Protein AF-0000000076566611 (afdb_homodimer)

Organism: Mesocestoides corti (NCBI:txid53468)

Radius of gyration: 28.56 Å; Cα contacts (8 Å, |Δi|>4): 53; chains: 2; bounding box: 16×92×52 Å

Foldseek 3Di:
DVVVVVVVVVVVVVVVVVVVVVVVVVVVVVVVVVVVVVVVVVVVVVVVVVVVVVVVVVVVVVVVD/DVVVVVVVVVVVVVVVVVVVVVVVVVVVVVVVVVVVVVVVVVVVVVVVVVVVVVVVVVVVVVVVD

Solvent-accessible surface area (backbone atoms only — not comparable to full-atom values): 6976 Å² total; per-residue (Å²): 122,72,66,62,59,50,51,54,50,44,52,51,50,50,51,53,33,55,51,41,52,51,51,35,52,54,42,52,52,48,45,53,52,52,52,53,51,48,51,54,51,50,55,49,49,52,55,50,50,53,52,41,51,54,48,52,52,52,51,53,52,58,69,74,98,122,72,66,61,59,51,51,54,51,45,53,52,50,50,51,53,33,54,52,40,54,52,53,35,52,53,42,52,52,48,45,52,53,53,50,53,51,48,51,54,50,51,55,50,50,53,54,50,49,52,51,42,50,52,50,52,51,52,51,52,52,57,69,74,98

pLDDT: mean 93.48, std 10.0, range [54.12, 98.94]

Secondary structure (DSSP, 8-state):
-HHHHHHHHHHHHHHHHHHHHHHHHHHHHHHHHHHHHHHHHHHHHHHHHHHHHHHHHHHHHHHH-/-HHHHHHHHHHHHHHHHHHHHHHHHHHHHHHHHHHHHHHHHHHHHHHHHHHHHHHHHHHHHHHH-

Sequence (130 aa):
MGNSTFVFAEQDLRRAYDKKIQECFALEETVDILNAKLRRMRHLLQLKDMRINELQSKLEHISSAMGNSTFVFAEQDLRRAYDKKIQECFALEETVDILNAKLRRMRHLLQLKDMRINELQSKLEHISSA

Structure (mmCIF, N/CA/C/O backbone):
data_AF-0000000076566611-model_v1
#
loop_
_entity.id
_entity.type
_entity.pdbx_description
1 polymer 'DUF465 domain-containing protein'
#
loop_
_atom_site.group_PDB
_atom_site.id
_atom_site.type_symbol
_atom_site.label_atom_id
_atom_site.label_alt_id
_atom_site.label_comp_id
_atom_site.label_asym_id
_atom_site.label_entity_id
_atom_site.label_seq_id
_atom_site.pdbx_PDB_ins_code
_atom_site.Cartn_x
_atom_site.Cartn_y
_atom_site.Cartn_z
_atom_site.occupancy
_atom_site.B_iso_or_equiv
_atom_site.auth_seq_id
_atom_site.auth_comp_id
_atom_site.auth_asym_id
_atom_site.auth_atom_id
_atom_site.pdbx_PDB_model_num
ATOM 1 N N . MET A 1 1 ? -3.732 -50.625 -17.312 1 54.25 1 MET A N 1
ATOM 2 C CA . MET A 1 1 ? -4.031 -49.875 -16.094 1 54.25 1 MET A CA 1
ATOM 3 C C . MET A 1 1 ? -3.092 -48.688 -15.945 1 54.25 1 MET A C 1
ATOM 5 O O . MET A 1 1 ? -3.266 -47.875 -15.047 1 54.25 1 MET A O 1
ATOM 9 N N . GLY A 1 2 ? -2.066 -48.625 -16.719 1 61.66 2 GLY A N 1
ATOM 10 C CA . GLY A 1 2 ? -0.938 -47.719 -16.594 1 61.66 2 GLY A CA 1
ATOM 11 C C . GLY A 1 2 ? -1.24 -46.312 -17.078 1 61.66 2 GLY A C 1
ATOM 12 O O . GLY A 1 2 ? -0.849 -45.344 -16.438 1 61.66 2 GLY A O 1
ATOM 13 N N . ASN A 1 3 ? -2.17 -46.344 -18.078 1 66.44 3 ASN A N 1
ATOM 14 C CA . ASN A 1 3 ? -2.389 -45.062 -18.719 1 66.44 3 ASN A CA 1
ATOM 15 C C . ASN A 1 3 ? -3.406 -44.219 -17.953 1 66.44 3 ASN A C 1
ATOM 17 O O . ASN A 1 3 ? -3.322 -42.969 -17.938 1 66.44 3 ASN A O 1
ATOM 21 N N . SER A 1 4 ? -4.273 -44.938 -17.266 1 72.88 4 SER A N 1
ATOM 22 C CA . SER A 1 4 ? -5.383 -44.281 -16.609 1 72.88 4 SER A CA 1
ATOM 23 C C 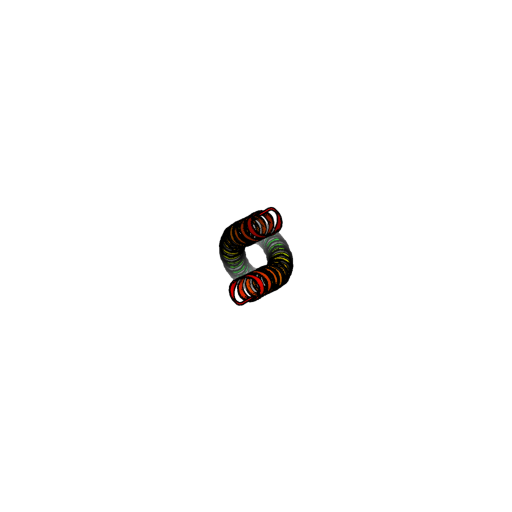. SER A 1 4 ? -4.898 -43.469 -15.406 1 72.88 4 SER A C 1
ATOM 25 O O . SER A 1 4 ? -5.328 -42.344 -15.195 1 72.88 4 SER A O 1
ATOM 27 N N . THR A 1 5 ? -3.939 -43.906 -14.672 1 74 5 THR A N 1
ATOM 28 C CA . THR A 1 5 ? -3.443 -43.25 -13.469 1 74 5 THR A CA 1
ATOM 29 C C . THR A 1 5 ? -2.672 -42 -13.828 1 74 5 THR A C 1
ATOM 31 O O . THR A 1 5 ? -2.729 -41 -13.102 1 74 5 THR A O 1
ATOM 34 N N . PHE A 1 6 ? -2.123 -42 -15 1 73.94 6 PHE A N 1
ATOM 35 C CA . PHE A 1 6 ? -1.297 -40.906 -15.453 1 73.94 6 PHE A CA 1
ATOM 36 C C . PHE A 1 6 ? -2.164 -39.719 -15.883 1 73.94 6 PHE A C 1
ATOM 38 O O . PHE A 1 6 ? -1.854 -38.562 -15.562 1 73.94 6 PHE A O 1
ATOM 45 N N . VAL A 1 7 ? -3.309 -40.094 -16.391 1 76.44 7 VAL A N 1
ATOM 46 C CA . VAL A 1 7 ? -4.188 -39.062 -16.906 1 76.44 7 VAL A CA 1
ATOM 47 C C . VAL A 1 7 ? -4.82 -38.281 -15.75 1 76.44 7 VAL A C 1
ATOM 49 O O . VAL A 1 7 ? -4.938 -37.062 -15.797 1 76.44 7 VAL A O 1
ATOM 52 N N . PHE A 1 8 ? -5.133 -39.062 -14.633 1 80.75 8 PHE A N 1
ATOM 53 C CA . PHE A 1 8 ? -5.75 -38.438 -13.469 1 80.75 8 PHE A CA 1
ATOM 54 C C . PHE A 1 8 ? -4.766 -37.5 -12.773 1 80.75 8 PHE A C 1
ATOM 56 O O . PHE A 1 8 ? -5.129 -36.375 -12.383 1 80.75 8 PHE A O 1
ATOM 63 N N . ALA A 1 9 ? -3.512 -38.031 -12.875 1 84.12 9 ALA A N 1
ATOM 64 C CA . ALA A 1 9 ? -2.473 -37.25 -12.211 1 84.12 9 ALA A CA 1
ATOM 65 C C . ALA A 1 9 ? -2.217 -35.938 -12.961 1 84.12 9 ALA A C 1
ATOM 67 O O . ALA A 1 9 ? -2.041 -34.875 -12.336 1 84.12 9 ALA A O 1
ATOM 68 N N . GLU A 1 10 ? -2.254 -35.938 -14.219 1 86.25 10 GLU A N 1
ATOM 69 C CA . GLU A 1 10 ? -2.051 -34.75 -15.047 1 86.25 10 GLU A CA 1
ATOM 70 C C . GLU A 1 10 ? -3.211 -33.781 -14.891 1 86.25 10 GLU A C 1
ATOM 72 O O . GLU A 1 10 ? -2.998 -32.562 -14.828 1 86.25 10 GLU A O 1
ATOM 77 N N . GLN A 1 11 ? -4.426 -34.375 -14.891 1 89 11 GLN A N 1
ATOM 78 C CA . GLN A 1 11 ? -5.609 -33.531 -14.727 1 89 11 GLN A CA 1
ATOM 79 C C . GLN A 1 11 ? -5.594 -32.812 -13.383 1 89 11 GLN A C 1
ATOM 81 O O . GLN A 1 11 ? -5.957 -31.625 -13.305 1 89 11 GLN A O 1
ATOM 86 N N . ASP A 1 12 ? -5.164 -33.531 -12.328 1 92.25 12 ASP A N 1
ATOM 87 C CA . ASP A 1 12 ? -5.062 -32.906 -11 1 92.25 12 ASP A CA 1
ATOM 88 C C . ASP A 1 12 ? -4.023 -31.797 -10.992 1 92.25 12 ASP A C 1
ATOM 90 O O . ASP A 1 12 ? -4.254 -30.734 -10.398 1 92.25 12 ASP A O 1
ATO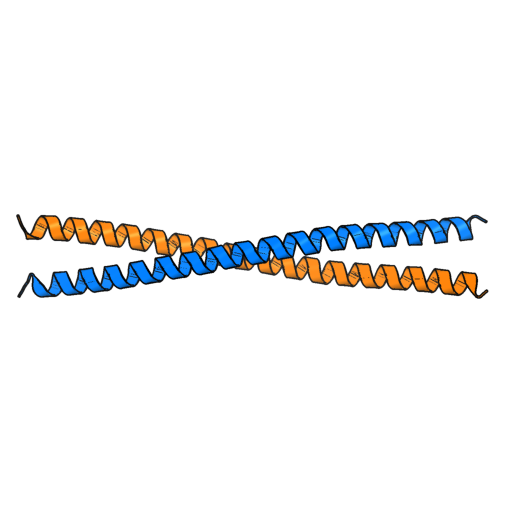M 94 N N . LEU A 1 13 ? -2.988 -32.062 -11.602 1 93.5 13 LEU A N 1
ATOM 95 C CA . LEU A 1 13 ? -1.923 -31.062 -11.688 1 93.5 13 LEU A CA 1
ATOM 96 C C . LEU A 1 13 ? -2.385 -29.844 -12.469 1 93.5 13 LEU A C 1
ATOM 98 O O . LEU A 1 13 ? -2.049 -28.719 -12.109 1 93.5 13 LEU A O 1
ATOM 102 N N . ARG A 1 14 ? -3.086 -30.109 -13.555 1 94.81 14 ARG A N 1
ATOM 103 C CA . ARG A 1 14 ? -3.631 -29 -14.344 1 94.81 14 ARG A CA 1
ATOM 104 C C . ARG A 1 14 ? -4.59 -28.156 -13.516 1 94.81 14 ARG A C 1
ATOM 106 O O . ARG A 1 14 ? -4.543 -26.922 -13.57 1 94.81 14 ARG A O 1
ATOM 113 N N . ARG A 1 15 ? -5.391 -28.797 -12.734 1 96.62 15 ARG A N 1
ATOM 114 C CA . ARG A 1 15 ? -6.316 -28.078 -11.859 1 96.62 15 ARG A CA 1
ATOM 115 C C . ARG A 1 15 ? -5.566 -27.25 -10.82 1 96.62 1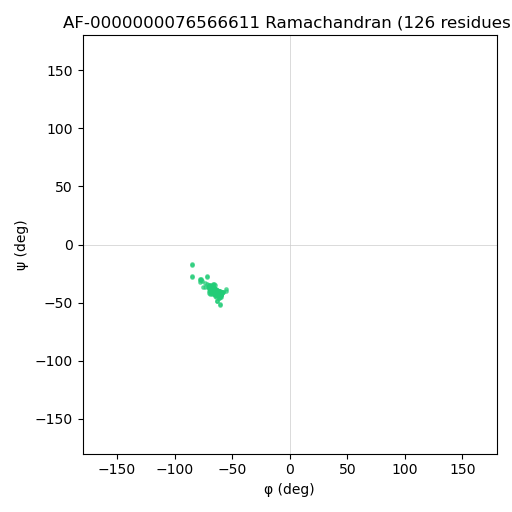5 ARG A C 1
ATOM 117 O O . ARG A 1 15 ? -5.934 -26.109 -10.547 1 96.62 15 ARG A O 1
ATOM 124 N N . ALA A 1 16 ? -4.602 -27.797 -10.273 1 96.31 16 ALA A N 1
ATOM 125 C CA . ALA A 1 16 ? -3.779 -27.094 -9.289 1 96.31 16 ALA A CA 1
ATOM 126 C C . ALA A 1 16 ? -3.107 -25.875 -9.906 1 96.31 16 ALA A C 1
ATOM 128 O O . ALA A 1 16 ? -3.068 -24.797 -9.289 1 96.31 16 ALA A O 1
ATOM 129 N N . TYR A 1 17 ? -2.613 -26.062 -11.039 1 96.88 17 TYR A N 1
ATOM 130 C CA . TYR A 1 17 ? -1.979 -24.969 -11.766 1 96.88 17 TYR A CA 1
ATOM 131 C C . TYR A 1 17 ? -2.971 -23.844 -12.023 1 96.88 17 TYR A C 1
ATOM 133 O O . TYR A 1 17 ? -2.676 -22.672 -11.75 1 96.88 17 TYR A O 1
ATOM 141 N N . ASP A 1 18 ? -4.055 -24.188 -12.562 1 97.31 18 ASP A N 1
ATOM 142 C CA . ASP A 1 18 ? -5.086 -23.203 -12.852 1 97.31 18 ASP A CA 1
ATOM 143 C C . ASP A 1 18 ? -5.469 -22.422 -11.586 1 97.31 18 ASP A C 1
ATOM 145 O O . ASP A 1 18 ? -5.684 -21.219 -11.641 1 97.31 18 ASP A O 1
ATOM 149 N N . LYS A 1 19 ? -5.566 -23.016 -10.453 1 97.69 19 LYS A N 1
ATOM 150 C CA . LYS A 1 19 ? -5.852 -22.375 -9.18 1 97.69 19 LYS A CA 1
ATOM 151 C C . LYS A 1 19 ? -4.758 -21.375 -8.812 1 97.69 19 LYS A C 1
ATOM 153 O O . LYS A 1 19 ? -5.047 -20.266 -8.344 1 97.69 19 LYS A O 1
ATOM 158 N N . LYS A 1 20 ? -3.566 -21.75 -8.992 1 97.62 20 LYS A N 1
ATOM 159 C CA . LYS A 1 20 ? -2.443 -20.875 -8.672 1 97.62 20 LYS A CA 1
ATOM 160 C C . LYS A 1 20 ? -2.412 -19.656 -9.594 1 97.62 20 LYS A C 1
ATOM 162 O O . LYS A 1 20 ? -2.057 -18.562 -9.164 1 97.62 20 LYS A O 1
ATOM 167 N N . ILE A 1 21 ? -2.809 -19.875 -10.789 1 98.25 21 ILE A N 1
ATOM 168 C CA . ILE A 1 21 ? -2.93 -18.766 -11.727 1 98.25 21 ILE A CA 1
ATOM 169 C C . ILE A 1 21 ? -3.951 -17.75 -11.203 1 98.25 21 ILE A C 1
ATOM 171 O O . ILE A 1 21 ? -3.695 -16.547 -11.203 1 98.25 21 ILE A O 1
ATOM 175 N N . GLN A 1 22 ? -5 -18.188 -10.734 1 98.31 22 GLN A N 1
ATOM 176 C CA . GLN A 1 22 ? -6.055 -17.312 -10.219 1 98.31 22 GLN A CA 1
ATOM 177 C C . GLN A 1 22 ? -5.594 -16.578 -8.961 1 98.31 22 GLN A C 1
ATOM 179 O O . GLN A 1 22 ? -5.902 -15.406 -8.773 1 98.31 22 GLN A O 1
ATOM 184 N N . GLU A 1 23 ? -4.895 -17.266 -8.117 1 98.38 23 GLU A N 1
ATOM 185 C CA . GLU A 1 23 ? -4.344 -16.656 -6.91 1 98.38 23 GLU A CA 1
ATOM 186 C C . GLU A 1 23 ? -3.373 -15.531 -7.254 1 98.38 23 GLU A C 1
ATOM 188 O O . GLU A 1 23 ? -3.402 -14.469 -6.633 1 98.38 23 GLU A O 1
ATOM 193 N N . CYS A 1 24 ? -2.58 -15.805 -8.219 1 98.69 24 CYS A N 1
ATOM 194 C CA . CYS A 1 24 ? -1.632 -14.797 -8.672 1 98.69 24 CYS A CA 1
ATOM 195 C C . CYS A 1 24 ? -2.357 -13.555 -9.18 1 98.69 24 CYS A C 1
ATOM 197 O O . CYS A 1 24 ? -1.961 -12.43 -8.867 1 98.69 24 CYS A O 1
ATOM 199 N N . PHE A 1 25 ? -3.383 -13.742 -9.859 1 98.38 25 PHE A N 1
ATOM 200 C CA . PHE A 1 25 ? -4.164 -12.633 -10.391 1 98.38 25 PHE A CA 1
ATOM 201 C C . PHE A 1 25 ? -4.793 -11.82 -9.266 1 98.38 25 PHE A C 1
ATOM 203 O O . PHE A 1 25 ? -4.789 -10.586 -9.305 1 98.38 25 PHE A O 1
ATOM 210 N N . ALA A 1 26 ? -5.293 -12.445 -8.312 1 98.75 26 ALA A N 1
ATOM 211 C CA . ALA A 1 26 ? -5.91 -11.773 -7.172 1 98.75 26 ALA A CA 1
ATOM 212 C C . ALA A 1 26 ? -4.879 -10.961 -6.395 1 98.75 26 ALA A C 1
ATOM 214 O O . ALA A 1 26 ? -5.164 -9.844 -5.953 1 98.75 26 ALA A O 1
ATOM 215 N N . LEU A 1 27 ? -3.719 -11.469 -6.277 1 98.88 27 LEU A N 1
ATOM 216 C CA . LEU A 1 27 ? -2.656 -10.773 -5.562 1 98.88 27 LEU A CA 1
ATOM 217 C C . LEU A 1 27 ? -2.182 -9.555 -6.344 1 98.88 27 LEU A C 1
ATOM 219 O O . LEU A 1 27 ? -1.919 -8.5 -5.758 1 98.88 27 LEU A O 1
ATOM 223 N N . GLU A 1 28 ? -2.092 -9.727 -7.66 1 98.75 28 GLU A N 1
ATOM 224 C CA . GLU A 1 28 ? -1.729 -8.602 -8.523 1 98.75 28 GLU A CA 1
ATOM 225 C C . GLU A 1 28 ? -2.748 -7.473 -8.422 1 98.75 28 GLU A C 1
ATOM 227 O O . GLU A 1 28 ? -2.373 -6.301 -8.336 1 98.75 28 GLU A O 1
ATOM 232 N N . GLU A 1 29 ? -3.943 -7.816 -8.406 1 98.75 29 GLU A N 1
ATOM 233 C CA . GLU A 1 29 ? -5 -6.828 -8.234 1 98.75 29 GLU A CA 1
ATOM 234 C C . GLU A 1 29 ? -4.879 -6.117 -6.891 1 98.75 29 GLU A C 1
ATOM 236 O O . GLU A 1 29 ? -5.035 -4.895 -6.812 1 98.75 29 GLU A O 1
ATOM 241 N N . THR A 1 30 ? -4.617 -6.887 -5.875 1 98.88 30 THR A N 1
ATOM 242 C CA . THR A 1 30 ? -4.422 -6.32 -4.547 1 98.88 30 THR A CA 1
ATOM 243 C C . THR A 1 30 ? -3.252 -5.34 -4.543 1 98.88 30 THR A C 1
ATOM 245 O O . THR A 1 30 ? -3.338 -4.266 -3.947 1 98.88 30 THR A O 1
ATOM 248 N N . VAL A 1 31 ? -2.178 -5.652 -5.148 1 98.94 31 VAL A N 1
ATOM 249 C CA . VAL A 1 31 ? -1.007 -4.785 -5.242 1 98.94 31 VAL A CA 1
ATOM 250 C C . VAL A 1 31 ? -1.396 -3.465 -5.902 1 98.94 31 VAL A C 1
ATOM 252 O O . VAL A 1 31 ? -0.997 -2.393 -5.441 1 98.94 31 VAL A O 1
ATOM 255 N N . ASP A 1 32 ? -2.223 -3.557 -6.93 1 98.88 32 ASP A N 1
ATOM 256 C CA . ASP A 1 32 ? -2.668 -2.352 -7.617 1 98.88 32 ASP A CA 1
ATOM 257 C C . ASP A 1 32 ? -3.506 -1.468 -6.695 1 98.88 32 ASP A C 1
ATOM 259 O O . ASP A 1 32 ? -3.357 -0.244 -6.695 1 98.88 32 ASP A O 1
ATOM 263 N N . ILE A 1 33 ? -4.34 -2.014 -5.938 1 98.94 33 ILE A N 1
ATOM 264 C CA . ILE A 1 33 ? -5.207 -1.286 -5.02 1 98.94 33 ILE A CA 1
ATOM 265 C C . ILE A 1 33 ? -4.363 -0.593 -3.953 1 98.94 33 ILE A C 1
ATOM 267 O O . ILE A 1 33 ? -4.562 0.589 -3.664 1 98.94 33 ILE A O 1
ATOM 271 N N . LEU A 1 34 ? -3.424 -1.322 -3.443 1 98.88 34 LEU A N 1
ATOM 272 C CA . LEU A 1 34 ? -2.566 -0.784 -2.393 1 98.88 34 LEU A CA 1
ATOM 273 C C . LEU A 1 34 ? -1.707 0.357 -2.924 1 98.88 34 LEU A C 1
ATOM 275 O O . LEU A 1 34 ? -1.506 1.36 -2.236 1 98.88 34 LEU A O 1
ATOM 279 N N . ASN A 1 35 ? -1.272 0.207 -4.145 1 98.88 35 ASN A N 1
ATOM 280 C CA . ASN A 1 35 ? -0.486 1.274 -4.754 1 98.88 35 ASN A CA 1
ATOM 281 C C . ASN A 1 35 ? -1.32 2.533 -4.969 1 98.88 35 ASN A C 1
ATOM 283 O O . ASN A 1 35 ? -0.826 3.648 -4.793 1 98.88 35 ASN A O 1
ATOM 287 N N . ALA A 1 36 ? -2.543 2.455 -5.391 1 98.88 36 ALA A N 1
ATOM 288 C CA . ALA A 1 36 ? -3.428 3.609 -5.535 1 98.88 36 ALA A CA 1
ATOM 289 C C . ALA A 1 36 ? -3.66 4.289 -4.188 1 98.88 36 ALA A C 1
ATOM 291 O O . ALA A 1 36 ? -3.65 5.52 -4.098 1 98.88 36 ALA A O 1
ATOM 292 N N . LYS A 1 37 ? -3.871 3.42 -3.211 1 98.88 37 LYS A N 1
ATOM 293 C CA . LYS A 1 37 ? -4.031 3.943 -1.856 1 98.88 37 LYS A CA 1
ATOM 294 C C . LYS A 1 37 ? -2.789 4.707 -1.41 1 98.88 37 LYS A C 1
ATOM 296 O O . LYS A 1 37 ? -2.895 5.781 -0.817 1 98.88 37 LYS A O 1
ATOM 301 N N . LEU A 1 38 ? -1.632 4.203 -1.658 1 98.88 38 LEU A N 1
ATOM 302 C CA . LEU A 1 38 ? -0.377 4.863 -1.316 1 98.88 38 LEU A CA 1
ATOM 303 C C . LEU A 1 38 ? -0.271 6.219 -2.004 1 98.88 38 LEU A C 1
ATOM 305 O O . LEU A 1 38 ? 0.129 7.207 -1.383 1 98.88 38 LEU A O 1
ATOM 309 N N . ARG A 1 39 ? -0.63 6.27 -3.217 1 98.81 39 ARG A N 1
ATOM 310 C CA . ARG A 1 39 ? -0.584 7.52 -3.971 1 98.81 39 ARG A CA 1
ATOM 311 C C . ARG A 1 39 ? -1.494 8.57 -3.344 1 98.81 39 ARG A C 1
ATOM 313 O O . ARG A 1 39 ? -1.104 9.734 -3.199 1 98.81 39 ARG A O 1
ATOM 320 N N . ARG A 1 40 ? -2.666 8.188 -3.018 1 98.75 40 ARG A N 1
ATOM 321 C CA . ARG A 1 40 ? -3.621 9.102 -2.396 1 98.75 40 ARG A CA 1
ATOM 322 C C . ARG A 1 40 ? -3.078 9.648 -1.08 1 98.75 40 ARG A C 1
ATOM 324 O O . ARG A 1 40 ? -3.195 10.844 -0.803 1 98.75 40 ARG A O 1
ATOM 331 N N . MET A 1 41 ? -2.426 8.742 -0.293 1 98.75 41 MET A N 1
ATOM 332 C CA . MET A 1 41 ? -1.899 9.141 1.01 1 98.75 41 MET A CA 1
ATOM 333 C C . MET A 1 41 ? -0.709 10.078 0.852 1 98.75 41 MET A C 1
ATOM 335 O O . MET A 1 41 ? -0.537 11.008 1.645 1 98.75 41 MET A O 1
ATOM 339 N N . ARG A 1 42 ? 0.042 9.852 -0.154 1 98.75 42 ARG A N 1
ATOM 340 C CA . ARG A 1 42 ? 1.168 10.734 -0.447 1 98.75 42 ARG A CA 1
ATOM 341 C C . ARG A 1 42 ? 0.689 12.141 -0.771 1 98.75 42 ARG A C 1
ATOM 343 O O . ARG A 1 42 ? 1.246 13.125 -0.271 1 98.75 42 ARG A O 1
ATOM 350 N N . HIS A 1 43 ? -0.31 12.25 -1.669 1 98.81 43 HIS A N 1
ATOM 351 C CA . HIS A 1 43 ? -0.887 13.547 -1.991 1 98.81 43 HIS A CA 1
ATOM 352 C C . HIS A 1 43 ? -1.469 14.219 -0.75 1 98.81 43 HIS A C 1
ATOM 354 O O . HIS A 1 43 ? -1.26 15.414 -0.528 1 98.81 43 HIS A O 1
ATOM 360 N N . LEU A 1 44 ? -2.121 13.508 0.107 1 98.75 44 LEU A N 1
ATOM 361 C CA . LEU A 1 44 ? -2.711 14.023 1.337 1 98.75 44 LEU A CA 1
ATOM 362 C C . LEU A 1 44 ? -1.633 14.562 2.273 1 98.75 44 LEU A C 1
ATOM 364 O O . LEU A 1 44 ? -1.811 15.609 2.893 1 98.75 44 LEU A O 1
ATOM 368 N N . LEU A 1 45 ? -0.516 13.852 2.373 1 98.88 45 LEU A N 1
ATOM 369 C CA . LEU A 1 45 ? 0.598 14.297 3.201 1 98.88 45 LEU A CA 1
ATOM 370 C C . LEU A 1 45 ? 1.137 15.641 2.709 1 98.88 45 LEU A C 1
ATOM 372 O O . LEU A 1 45 ? 1.452 16.516 3.514 1 98.88 45 LEU A O 1
ATOM 376 N N . GLN A 1 46 ? 1.202 15.695 1.401 1 98.88 46 GLN A N 1
ATOM 377 C CA . GLN A 1 46 ? 1.684 16.953 0.833 1 98.88 46 GLN A CA 1
ATOM 378 C C . GLN A 1 46 ? 0.74 18.109 1.165 1 98.88 46 GLN A C 1
ATOM 380 O O . GLN A 1 46 ? 1.188 19.203 1.48 1 98.88 46 GLN A O 1
ATOM 385 N N . LEU A 1 47 ? -0.51 17.938 1.16 1 98.75 47 LEU A N 1
ATOM 386 C CA . LEU A 1 47 ? -1.504 18.953 1.501 1 98.75 47 LEU A CA 1
ATOM 387 C C . LEU A 1 47 ? -1.404 19.344 2.973 1 98.75 47 LEU A C 1
ATOM 389 O O . LEU A 1 47 ? -1.522 20.516 3.32 1 98.75 47 LEU A O 1
ATOM 393 N N . LYS A 1 48 ? -1.136 18.391 3.771 1 98.81 48 LYS A N 1
ATOM 394 C CA . LYS A 1 48 ? -0.99 18.656 5.199 1 98.81 48 LYS A CA 1
ATOM 395 C C . LYS A 1 48 ? 0.277 19.469 5.473 1 98.81 48 LYS A C 1
ATOM 397 O O . LYS A 1 48 ? 0.276 20.375 6.312 1 98.81 48 LYS A O 1
ATOM 402 N N . ASP A 1 49 ? 1.24 19.125 4.762 1 98.81 49 ASP A N 1
ATOM 403 C CA . ASP A 1 49 ? 2.48 19.875 4.891 1 98.81 49 ASP A CA 1
ATOM 404 C C . ASP A 1 49 ? 2.279 21.344 4.484 1 98.81 49 ASP A C 1
ATOM 406 O O . ASP A 1 49 ? 2.812 22.25 5.125 1 98.81 49 ASP A O 1
ATOM 410 N N . MET A 1 50 ? 1.608 21.594 3.473 1 98.88 50 MET A N 1
ATOM 411 C CA . MET A 1 50 ? 1.282 22.953 3.049 1 98.88 50 MET A CA 1
ATOM 412 C C . MET A 1 50 ? 0.498 23.688 4.133 1 98.88 50 MET A C 1
ATOM 414 O O . MET A 1 50 ? 0.773 24.844 4.422 1 98.88 50 MET A O 1
ATOM 418 N N . ARG A 1 51 ? -0.414 23.031 4.738 1 98.81 51 ARG A N 1
ATOM 419 C CA . ARG A 1 51 ? -1.212 23.625 5.812 1 98.81 51 ARG A CA 1
ATOM 420 C C . ARG A 1 51 ? -0.338 23.984 7.008 1 98.81 51 ARG A C 1
ATOM 422 O O . ARG A 1 51 ? -0.511 25.047 7.605 1 98.81 51 ARG A O 1
ATOM 429 N N . ILE A 1 52 ? 0.534 23.109 7.324 1 98.88 52 ILE A N 1
ATOM 430 C CA . ILE A 1 52 ? 1.446 23.359 8.438 1 98.88 52 ILE A CA 1
ATOM 431 C C . ILE A 1 52 ? 2.299 24.594 8.148 1 98.88 52 ILE A C 1
ATOM 433 O O . ILE A 1 52 ? 2.441 25.469 8.992 1 98.88 52 ILE A O 1
ATOM 437 N N . ASN A 1 53 ? 2.758 24.609 6.953 1 98.75 53 ASN A N 1
ATOM 438 C CA . ASN A 1 53 ? 3.594 25.734 6.562 1 98.75 53 ASN A CA 1
ATOM 439 C C . ASN A 1 53 ? 2.812 27.047 6.598 1 98.75 53 ASN A C 1
ATOM 441 O O . ASN A 1 53 ? 3.34 28.078 7.027 1 98.75 53 ASN A O 1
ATOM 445 N N . GLU A 1 54 ? 1.656 27.062 6.152 1 98.75 54 GLU A N 1
ATOM 446 C CA . GLU A 1 54 ? 0.8 28.25 6.172 1 98.75 54 GLU A CA 1
ATOM 447 C C . GLU A 1 54 ? 0.562 28.734 7.602 1 98.75 54 GLU A C 1
ATOM 449 O O . GLU A 1 54 ? 0.675 29.922 7.887 1 98.75 54 GLU A O 1
ATOM 454 N N . LEU A 1 55 ? 0.277 27.812 8.43 1 98.25 55 LEU A N 1
ATOM 455 C CA . LEU A 1 55 ? -0.004 28.156 9.82 1 98.25 55 LEU A CA 1
ATOM 456 C C . LEU A 1 55 ? 1.25 28.672 10.523 1 98.25 55 LEU A C 1
ATOM 458 O O . LEU A 1 55 ? 1.183 29.609 11.305 1 98.25 55 LEU A O 1
ATOM 462 N N . GLN A 1 56 ? 2.338 28.031 10.289 1 98.56 56 GLN A N 1
ATOM 463 C CA . GLN A 1 56 ? 3.609 28.484 10.844 1 98.56 56 GLN A CA 1
ATOM 464 C C . GLN A 1 56 ? 3.955 29.891 10.375 1 98.56 56 GLN A C 1
ATOM 466 O O . GLN A 1 56 ? 4.41 30.719 11.172 1 98.56 56 GLN A O 1
ATOM 471 N N . SER A 1 57 ? 3.717 30.203 9.141 1 98.06 57 SER A N 1
ATOM 472 C CA . SER A 1 57 ? 3.98 31.531 8.578 1 98.06 57 SER A CA 1
ATOM 473 C C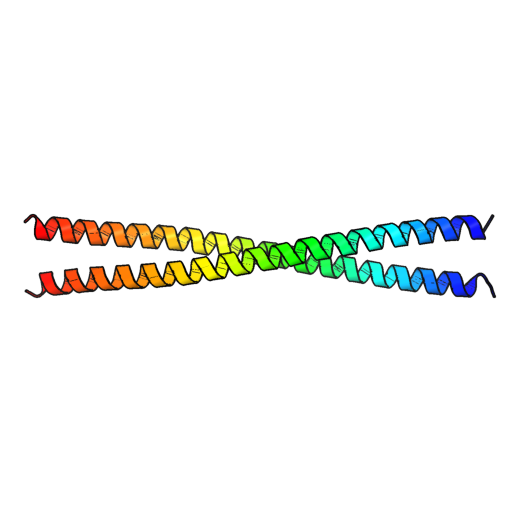 . SER A 1 57 ? 3.113 32.594 9.242 1 98.06 57 SER A C 1
ATOM 475 O O . SER A 1 57 ? 3.586 33.688 9.531 1 98.06 57 SER A O 1
ATOM 477 N N . LYS A 1 58 ? 1.916 32.281 9.453 1 97.5 58 LYS A N 1
ATOM 478 C CA . LYS A 1 58 ? 1.002 33.219 10.117 1 97.5 58 LYS A CA 1
ATOM 479 C C . LYS A 1 58 ? 1.47 33.531 11.539 1 97.5 58 LYS A C 1
ATOM 481 O O . LYS A 1 58 ? 1.438 34.656 11.977 1 97.5 58 LYS A O 1
ATOM 486 N N . LEU A 1 59 ? 1.945 32.531 12.258 1 97.19 59 LEU A N 1
ATOM 487 C CA . LEU A 1 59 ? 2.426 32.688 13.625 1 97.19 59 LEU A CA 1
ATOM 488 C C . LEU A 1 59 ? 3.686 33.562 13.656 1 97.19 59 LEU A C 1
ATOM 490 O O . LEU A 1 59 ? 3.83 34.406 14.523 1 97.19 59 LEU A O 1
ATOM 494 N N . GLU A 1 60 ? 4.465 33.25 12.711 1 96.81 60 GLU A N 1
ATOM 495 C CA . GLU A 1 60 ? 5.703 34.031 12.633 1 96.81 60 GLU A CA 1
ATOM 496 C C . GLU A 1 60 ? 5.426 35.5 12.32 1 96.81 60 GLU A C 1
ATOM 498 O O . GLU A 1 60 ? 6.082 36.375 12.867 1 96.81 60 GLU A O 1
ATOM 503 N N . HIS A 1 61 ? 4.434 35.781 11.539 1 95.94 61 HIS A N 1
ATOM 504 C CA . HIS A 1 61 ? 4.051 37.156 11.188 1 95.94 61 HIS A CA 1
ATOM 505 C C . HIS A 1 61 ? 3.457 37.875 12.391 1 95.94 61 HIS A C 1
ATOM 507 O O . HIS A 1 61 ? 3.785 39.031 12.641 1 95.94 61 HIS A O 1
ATOM 513 N N . ILE A 1 62 ? 2.703 37.188 13.211 1 93.69 62 ILE A N 1
ATOM 514 C CA . ILE A 1 62 ? 2.078 37.781 14.383 1 93.69 62 ILE A CA 1
ATOM 515 C C . ILE A 1 62 ? 3.139 38.062 15.445 1 93.69 62 ILE A C 1
ATOM 517 O O . ILE A 1 62 ? 3.104 39.094 16.109 1 93.69 62 ILE A O 1
ATOM 521 N N . SER A 1 63 ? 4.094 37.25 15.516 1 90.25 63 SER A N 1
ATOM 522 C CA . SER A 1 63 ? 5.117 37.375 16.547 1 90.25 63 SER A CA 1
ATOM 523 C C . SER A 1 63 ? 6.117 38.5 16.203 1 90.25 63 SER A C 1
ATOM 525 O O . SER A 1 63 ? 6.77 39.031 17.094 1 90.25 63 SER A O 1
ATOM 527 N N . SER A 1 64 ? 6.289 38.688 14.953 1 91.75 64 SER A N 1
ATOM 528 C CA . SER A 1 64 ? 7.227 39.719 14.531 1 91.75 64 SER A CA 1
ATOM 529 C C . SER A 1 64 ? 6.562 41.094 14.5 1 91.75 64 SER A C 1
ATOM 531 O O . SER A 1 64 ? 7.246 42.125 14.422 1 91.75 64 SER A O 1
ATOM 533 N N . ALA A 1 65 ? 5.223 41.219 14.508 1 77.5 65 ALA A N 1
ATOM 534 C CA . ALA A 1 65 ? 4.473 42.469 14.578 1 77.5 65 ALA A CA 1
ATOM 535 C C . ALA A 1 65 ? 4.258 42.906 16.031 1 77.5 65 ALA A C 1
ATOM 537 O O . ALA A 1 65 ? 4.262 42.062 16.938 1 77.5 65 ALA A O 1
ATOM 538 N N . MET B 1 1 ? 5.734 -45.312 -28.016 1 54.12 1 MET B N 1
ATOM 539 C CA . MET B 1 1 ? 5.938 -43.906 -28.234 1 54.12 1 MET B CA 1
ATOM 540 C C . MET B 1 1 ? 4.938 -43.062 -27.422 1 54.12 1 MET B C 1
ATOM 542 O O . MET B 1 1 ? 5.07 -41.844 -27.328 1 54.12 1 MET B O 1
ATOM 546 N N . GLY B 1 2 ? 3.912 -43.656 -26.922 1 61.75 2 GLY B N 1
ATOM 547 C CA . GLY B 1 2 ? 2.746 -43.031 -26.328 1 61.75 2 GLY B CA 1
ATOM 548 C C . GLY B 1 2 ? 3.01 -42.5 -24.938 1 61.75 2 GLY B C 1
ATOM 549 O O . GLY B 1 2 ? 2.564 -41.406 -24.594 1 61.75 2 GLY B O 1
ATOM 550 N N . ASN B 1 3 ? 3.959 -43.25 -24.266 1 66.06 3 ASN B N 1
ATOM 551 C CA . ASN B 1 3 ? 4.145 -42.906 -22.859 1 66.06 3 ASN B CA 1
ATOM 552 C C . ASN B 1 3 ? 5.125 -41.75 -22.703 1 66.06 3 ASN B C 1
ATOM 554 O O . ASN B 1 3 ? 4.996 -40.938 -21.766 1 66.06 3 ASN B O 1
ATOM 558 N N . SER B 1 4 ? 6.008 -41.688 -23.703 1 72.69 4 SER B N 1
ATOM 559 C CA . SER B 1 4 ? 7.082 -40.719 -23.594 1 72.69 4 SER B CA 1
ATOM 560 C C . SER B 1 4 ? 6.551 -39.281 -23.75 1 72.69 4 SER B C 1
ATOM 562 O O . SER B 1 4 ? 6.941 -38.406 -23 1 72.69 4 SER B O 1
ATOM 564 N N . THR B 1 5 ? 5.59 -39.062 -24.562 1 74.19 5 THR B N 1
ATOM 565 C CA . THR B 1 5 ? 5.047 -37.719 -24.828 1 74.19 5 THR B CA 1
ATOM 566 C C . THR B 1 5 ? 4.254 -37.219 -23.641 1 74.19 5 THR B C 1
ATOM 568 O O . THR B 1 5 ? 4.281 -36.031 -23.328 1 74.19 5 THR B O 1
ATOM 571 N N . PHE B 1 6 ? 3.705 -38.188 -22.906 1 73.81 6 PHE B N 1
ATOM 572 C CA . PHE B 1 6 ? 2.863 -37.844 -21.766 1 73.81 6 PHE B CA 1
ATOM 573 C C . PHE B 1 6 ? 3.711 -37.406 -20.578 1 73.81 6 PHE B C 1
ATOM 575 O O . PHE B 1 6 ? 3.371 -36.438 -19.906 1 73.81 6 PHE B O 1
ATOM 582 N N . VAL B 1 7 ? 4.871 -37.969 -20.547 1 76.81 7 VAL B N 1
ATOM 583 C CA . VAL B 1 7 ? 5.734 -37.688 -19.406 1 76.81 7 VAL B CA 1
ATOM 584 C C . VAL B 1 7 ? 6.336 -36.281 -19.547 1 76.81 7 VAL B C 1
ATOM 586 O O . VAL B 1 7 ? 6.426 -35.531 -18.578 1 76.81 7 VAL B O 1
ATOM 589 N N . PHE B 1 8 ? 6.641 -35.938 -20.859 1 80.88 8 PHE B N 1
ATOM 590 C CA . PHE B 1 8 ? 7.227 -34.625 -21.125 1 80.88 8 PHE B CA 1
ATOM 591 C C . PHE B 1 8 ? 6.215 -33.5 -20.859 1 80.88 8 PHE B C 1
ATOM 593 O O . PHE B 1 8 ? 6.547 -32.5 -20.25 1 80.88 8 PHE B O 1
ATOM 600 N N . ALA B 1 9 ? 4.973 -33.938 -21.219 1 84 9 ALA B N 1
ATOM 601 C CA . ALA B 1 9 ? 3.908 -32.969 -21.031 1 84 9 ALA B CA 1
ATOM 602 C C . ALA B 1 9 ? 3.631 -32.719 -19.562 1 84 9 ALA B C 1
ATOM 604 O O . ALA B 1 9 ? 3.422 -31.578 -19.141 1 84 9 ALA B O 1
ATOM 605 N N . GLU B 1 10 ? 3.701 -33.688 -18.766 1 86.31 10 GLU B N 1
ATOM 606 C CA . GLU B 1 10 ? 3.48 -33.562 -17.328 1 86.31 10 GLU B CA 1
ATOM 607 C C . GLU B 1 10 ? 4.613 -32.812 -16.656 1 86.31 10 GLU B C 1
ATOM 609 O O . GLU B 1 10 ? 4.371 -31.984 -15.758 1 86.31 10 GLU B O 1
ATOM 614 N N . GLN B 1 11 ? 5.84 -33.156 -17.094 1 88.94 11 GLN B N 1
ATOM 615 C CA . GLN B 1 11 ? 7 -32.469 -16.531 1 88.94 11 GLN B CA 1
ATOM 616 C C . GLN B 1 11 ? 6.953 -30.984 -16.828 1 88.94 11 GLN B C 1
ATOM 618 O O . GLN B 1 11 ? 7.289 -30.156 -15.969 1 88.94 11 GLN B O 1
ATOM 623 N N . ASP B 1 12 ? 6.523 -30.625 -18.062 1 92.25 12 ASP B N 1
ATOM 624 C CA . ASP B 1 12 ? 6.387 -29.234 -18.438 1 92.25 12 ASP B CA 1
ATOM 625 C C . ASP B 1 12 ? 5.324 -28.531 -17.594 1 92.25 12 ASP B C 1
ATOM 627 O O . ASP B 1 12 ? 5.52 -27.391 -17.156 1 92.25 12 ASP B O 1
ATOM 631 N N . LEU B 1 13 ? 4.305 -29.188 -17.422 1 93.5 13 LEU B N 1
ATOM 632 C CA . LEU B 1 13 ? 3.219 -28.641 -16.625 1 93.5 13 LEU B CA 1
ATOM 633 C C . LEU B 1 13 ? 3.664 -28.453 -15.172 1 93.5 13 LEU B C 1
ATOM 635 O O . LEU B 1 13 ? 3.299 -27.469 -14.531 1 93.5 13 LEU B O 1
ATOM 639 N N . ARG B 1 14 ? 4.379 -29.453 -14.672 1 94.81 14 ARG B N 1
ATOM 640 C CA . ARG B 1 14 ? 4.906 -29.344 -13.32 1 94.81 14 ARG B CA 1
ATOM 641 C C . ARG B 1 14 ? 5.84 -28.141 -13.18 1 94.81 14 ARG B C 1
ATOM 643 O O . ARG B 1 14 ? 5.762 -27.406 -12.203 1 94.81 14 ARG B O 1
ATOM 650 N N . ARG B 1 15 ? 6.648 -27.938 -14.156 1 96.56 15 ARG B N 1
ATOM 651 C CA . ARG B 1 15 ? 7.551 -26.781 -14.164 1 96.56 15 ARG B CA 1
ATOM 652 C C . ARG B 1 15 ? 6.766 -25.469 -14.203 1 96.56 15 ARG B C 1
ATOM 654 O O . ARG B 1 15 ? 7.105 -24.531 -13.484 1 96.56 15 ARG B O 1
ATOM 661 N N . ALA B 1 16 ? 5.805 -25.406 -14.977 1 96.25 16 ALA B N 1
ATOM 662 C CA . ALA B 1 16 ? 4.953 -24.219 -15.07 1 96.25 16 ALA B CA 1
ATOM 663 C C . ALA B 1 16 ? 4.258 -23.938 -13.742 1 96.25 16 ALA B C 1
ATOM 665 O O . ALA B 1 16 ? 4.18 -22.781 -13.312 1 96.25 16 ALA B O 1
ATOM 666 N N . TYR B 1 17 ? 3.789 -24.938 -13.172 1 97 17 TYR B N 1
ATOM 667 C CA . TYR B 1 17 ? 3.139 -24.812 -11.875 1 97 17 TYR B CA 1
ATOM 668 C C . TYR B 1 17 ? 4.105 -24.266 -10.828 1 97 17 TYR B C 1
ATOM 670 O O . TYR B 1 17 ? 3.779 -23.328 -10.102 1 97 17 TYR B O 1
ATOM 678 N N . ASP B 1 18 ? 5.211 -24.891 -10.758 1 97.38 18 ASP B N 1
ATOM 679 C CA . ASP B 1 18 ? 6.223 -24.453 -9.797 1 97.38 18 ASP B CA 1
ATOM 680 C C . ASP B 1 18 ? 6.574 -22.984 -10 1 97.38 18 ASP B C 1
ATOM 682 O O . ASP B 1 18 ? 6.766 -22.25 -9.031 1 97.38 18 ASP B O 1
ATOM 686 N N . LYS B 1 19 ? 6.652 -22.484 -11.172 1 97.75 19 LYS B N 1
ATOM 687 C CA . LYS B 1 19 ? 6.902 -21.078 -11.484 1 97.75 19 LYS B CA 1
ATOM 688 C C . LYS B 1 19 ? 5.777 -20.188 -10.953 1 97.75 19 LYS B C 1
ATOM 690 O O . LYS B 1 19 ? 6.035 -19.125 -10.391 1 97.75 19 LYS B O 1
ATOM 695 N N . LYS B 1 20 ? 4.605 -20.594 -11.133 1 97.62 20 LYS B N 1
ATOM 696 C CA . LYS B 1 20 ? 3.457 -19.828 -10.664 1 97.62 20 LYS B CA 1
ATOM 697 C C . LYS B 1 20 ? 3.414 -19.766 -9.141 1 97.62 20 LYS B C 1
ATOM 699 O O . LYS B 1 20 ? 3.029 -18.75 -8.57 1 97.62 20 LYS B O 1
ATOM 704 N N . ILE B 1 21 ? 3.832 -20.812 -8.555 1 98.25 21 ILE B N 1
ATOM 705 C CA . ILE B 1 21 ? 3.939 -20.828 -7.102 1 98.25 21 ILE B CA 1
ATOM 706 C C . ILE B 1 21 ? 4.93 -19.766 -6.645 1 98.25 21 ILE B C 1
ATOM 708 O O . ILE B 1 21 ? 4.641 -19 -5.719 1 98.25 21 ILE B O 1
ATOM 712 N N . GLN B 1 22 ? 5.98 -19.641 -7.262 1 98.31 22 GLN B N 1
ATOM 713 C CA . GLN B 1 22 ? 7.008 -18.672 -6.91 1 98.31 22 GLN B CA 1
ATOM 714 C C . GLN B 1 22 ? 6.516 -17.25 -7.148 1 98.31 22 GLN B C 1
ATOM 716 O O . GLN B 1 22 ? 6.797 -16.344 -6.355 1 98.31 22 GLN B O 1
ATOM 721 N N . GLU B 1 23 ? 5.809 -17.031 -8.219 1 98.38 23 GLU B N 1
ATOM 722 C CA . GLU B 1 23 ? 5.227 -15.734 -8.516 1 98.38 23 GLU B CA 1
ATOM 723 C C . GLU B 1 23 ? 4.234 -15.305 -7.441 1 98.38 23 GLU B C 1
ATOM 725 O O . GLU B 1 23 ? 4.234 -14.156 -7.008 1 98.38 23 GLU B O 1
ATOM 730 N N . CYS B 1 24 ? 3.455 -16.25 -7.043 1 98.69 24 CYS B N 1
ATOM 731 C CA . CYS B 1 24 ? 2.49 -15.984 -5.98 1 98.69 24 CYS B CA 1
ATOM 732 C C . CYS B 1 24 ? 3.195 -15.578 -4.691 1 98.69 24 CYS B C 1
ATOM 734 O O . CYS B 1 24 ? 2.773 -14.633 -4.023 1 98.69 24 CYS B O 1
ATOM 736 N N . PHE B 1 25 ? 4.246 -16.188 -4.395 1 98.38 25 PHE B N 1
ATOM 737 C CA . PHE B 1 25 ? 5.012 -15.883 -3.191 1 98.38 25 PHE B CA 1
ATOM 738 C C . PHE B 1 25 ? 5.602 -14.477 -3.268 1 98.38 25 PHE B C 1
ATOM 740 O O . PHE B 1 25 ? 5.559 -13.727 -2.291 1 98.38 25 PHE B O 1
ATOM 747 N N . ALA B 1 26 ? 6.098 -14.117 -4.344 1 98.75 26 ALA B N 1
ATOM 748 C CA . ALA B 1 26 ? 6.684 -12.789 -4.535 1 98.75 26 ALA B CA 1
ATOM 749 C C . ALA B 1 26 ? 5.621 -11.703 -4.41 1 98.75 26 ALA B C 1
ATOM 7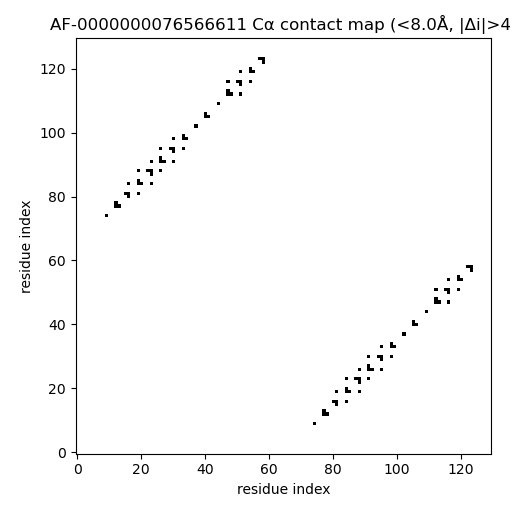51 O O . ALA B 1 26 ? 5.871 -10.648 -3.824 1 98.75 26 ALA B O 1
ATOM 752 N N . LEU B 1 27 ? 4.473 -11.969 -4.91 1 98.88 27 LEU B N 1
ATOM 753 C CA . LEU B 1 27 ? 3.381 -11.008 -4.836 1 98.88 27 LEU B CA 1
ATOM 754 C C . LEU B 1 27 ? 2.885 -10.852 -3.402 1 98.88 27 LEU B C 1
ATOM 756 O O . LEU B 1 27 ? 2.584 -9.742 -2.959 1 98.88 27 LEU B O 1
ATOM 760 N N . GLU B 1 28 ? 2.818 -11.977 -2.699 1 98.75 28 GLU B N 1
ATOM 761 C CA . GLU B 1 28 ? 2.438 -11.945 -1.29 1 98.75 28 GLU B CA 1
ATOM 762 C C . GLU B 1 28 ? 3.424 -11.117 -0.47 1 98.75 28 GLU B C 1
ATOM 764 O O . GLU B 1 28 ? 3.018 -10.32 0.379 1 98.75 28 GLU B O 1
ATOM 769 N N . GLU B 1 29 ? 4.629 -11.289 -0.722 1 98.75 29 GLU B N 1
ATOM 770 C CA . GLU B 1 29 ? 5.656 -10.5 -0.052 1 98.75 29 GLU B CA 1
ATOM 771 C C . GLU B 1 29 ? 5.492 -9.016 -0.355 1 98.75 29 GLU B C 1
ATOM 773 O O . GLU B 1 29 ? 5.609 -8.172 0.541 1 98.75 29 GLU B O 1
ATOM 778 N N . THR B 1 30 ? 5.227 -8.727 -1.603 1 98.88 30 THR B N 1
ATOM 779 C CA . THR B 1 30 ? 4.996 -7.348 -2.01 1 98.88 30 THR B CA 1
ATOM 780 C C . THR B 1 30 ? 3.801 -6.758 -1.269 1 98.88 30 THR B C 1
ATOM 782 O O . THR B 1 30 ? 3.852 -5.613 -0.81 1 98.88 30 THR B O 1
ATOM 785 N N . VAL B 1 31 ? 2.752 -7.449 -1.146 1 98.94 31 VAL B N 1
ATOM 786 C CA . VAL B 1 31 ? 1.56 -7.008 -0.432 1 98.94 31 VAL B CA 1
ATOM 787 C C . VAL B 1 31 ? 1.919 -6.668 1.013 1 98.94 31 VAL B C 1
ATOM 789 O O . VAL B 1 31 ? 1.481 -5.645 1.544 1 98.94 31 VAL B O 1
ATOM 792 N N . ASP B 1 32 ? 2.77 -7.504 1.608 1 98.88 32 ASP B N 1
ATOM 793 C CA . ASP B 1 32 ? 3.189 -7.258 2.984 1 98.88 32 ASP B CA 1
ATOM 794 C C . ASP B 1 32 ? 3.986 -5.957 3.09 1 98.88 32 ASP B C 1
ATOM 796 O O . ASP B 1 32 ? 3.801 -5.184 4.031 1 98.88 32 ASP B O 1
ATOM 800 N N . ILE B 1 33 ? 4.828 -5.699 2.205 1 98.94 33 ILE B N 1
ATOM 801 C CA . ILE B 1 33 ? 5.66 -4.5 2.193 1 98.94 33 ILE B CA 1
ATOM 802 C C . ILE B 1 33 ? 4.777 -3.264 2.041 1 98.94 33 ILE B C 1
ATOM 804 O O . ILE B 1 33 ? 4.934 -2.287 2.777 1 98.94 33 ILE B O 1
ATOM 808 N N . LEU B 1 34 ? 3.852 -3.361 1.136 1 98.88 34 LEU B N 1
ATOM 809 C CA . LEU B 1 34 ? 2.961 -2.236 0.872 1 98.88 34 LEU B CA 1
ATOM 810 C C . LEU B 1 34 ? 2.078 -1.947 2.08 1 98.88 34 LEU B C 1
ATOM 812 O O . LEU B 1 34 ? 1.839 -0.786 2.416 1 98.88 34 LEU B O 1
ATOM 816 N N . ASN B 1 35 ? 1.667 -2.988 2.732 1 98.88 35 ASN B N 1
ATOM 817 C CA . ASN B 1 35 ? 0.859 -2.805 3.934 1 98.88 35 ASN B CA 1
ATOM 818 C C . ASN B 1 35 ? 1.661 -2.146 5.055 1 98.88 35 ASN B C 1
ATOM 820 O O . ASN B 1 35 ? 1.133 -1.315 5.793 1 98.88 35 ASN B O 1
ATOM 824 N N . ALA B 1 36 ? 2.887 -2.48 5.289 1 98.88 36 ALA B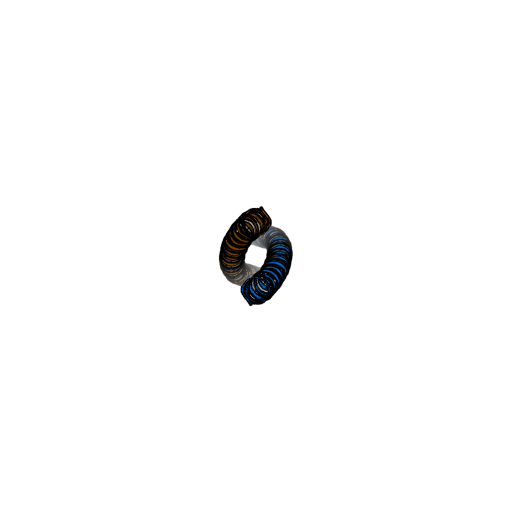 N 1
ATOM 825 C CA . ALA B 1 36 ? 3.738 -1.834 6.281 1 98.88 36 ALA B CA 1
ATOM 826 C C . ALA B 1 36 ? 3.936 -0.356 5.957 1 98.88 36 ALA B C 1
ATOM 828 O O . ALA B 1 36 ? 3.887 0.493 6.852 1 98.88 36 ALA B O 1
ATOM 829 N N . LYS B 1 37 ? 4.156 -0.151 4.668 1 98.88 37 LYS B N 1
ATOM 830 C CA . LYS B 1 37 ? 4.289 1.23 4.211 1 98.88 37 LYS B CA 1
ATOM 831 C C . LYS B 1 37 ? 3.018 2.027 4.496 1 98.88 37 LYS B C 1
ATOM 833 O O . LYS B 1 37 ? 3.086 3.168 4.957 1 98.88 37 LYS B O 1
ATOM 838 N N . LEU B 1 38 ? 1.881 1.485 4.234 1 98.88 38 LEU B N 1
ATOM 839 C CA . LEU B 1 38 ? 0.603 2.135 4.504 1 98.88 38 LEU B CA 1
ATOM 840 C C . LEU B 1 38 ? 0.458 2.455 5.988 1 98.88 38 LEU B C 1
ATOM 842 O O . LEU B 1 38 ? 0.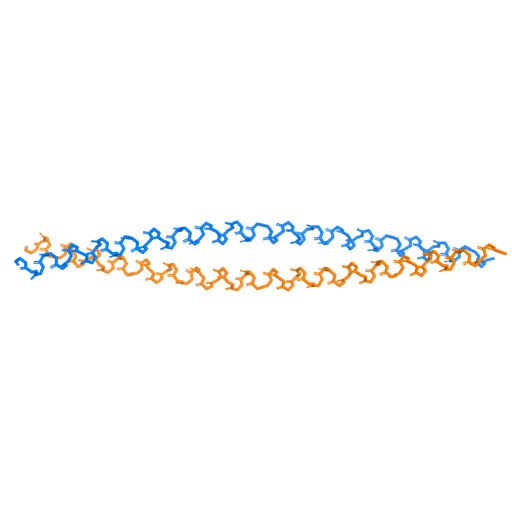019 3.549 6.352 1 98.88 38 LEU B O 1
ATOM 846 N N . ARG B 1 39 ? 0.833 1.564 6.809 1 98.81 39 ARG B N 1
ATOM 847 C CA . ARG B 1 39 ? 0.756 1.771 8.25 1 98.81 39 ARG B CA 1
ATOM 848 C C . ARG B 1 39 ? 1.628 2.945 8.688 1 98.81 39 ARG B C 1
ATOM 850 O O . ARG B 1 39 ? 1.2 3.781 9.484 1 98.81 39 ARG B O 1
ATOM 857 N N . ARG B 1 40 ? 2.816 2.996 8.203 1 98.75 40 ARG B N 1
ATOM 858 C CA . ARG B 1 40 ? 3.732 4.082 8.539 1 98.75 40 ARG B CA 1
ATOM 859 C C . ARG B 1 40 ? 3.158 5.43 8.117 1 98.75 40 ARG B C 1
ATOM 861 O O . ARG B 1 40 ? 3.238 6.406 8.859 1 98.75 40 ARG B O 1
ATOM 868 N N . MET B 1 41 ? 2.527 5.457 6.906 1 98.75 41 MET B N 1
ATOM 869 C CA . MET B 1 41 ? 1.974 6.699 6.379 1 98.75 41 MET B CA 1
ATOM 870 C C . MET B 1 41 ? 0.756 7.137 7.184 1 98.75 41 MET B C 1
ATOM 872 O O . MET B 1 41 ? 0.543 8.336 7.395 1 98.75 41 MET B O 1
ATOM 876 N N . ARG B 1 42 ? 0.026 6.188 7.633 1 98.69 42 ARG B N 1
ATOM 877 C CA . ARG B 1 42 ? -1.126 6.484 8.477 1 98.69 42 ARG B CA 1
ATOM 878 C C . ARG B 1 42 ? -0.691 7.141 9.781 1 98.69 42 ARG B C 1
ATOM 880 O O . ARG B 1 42 ? -1.291 8.125 10.219 1 98.69 42 ARG B O 1
ATOM 887 N N . HIS B 1 43 ? 0.321 6.551 10.461 1 98.81 43 HIS B N 1
ATOM 888 C CA . HIS B 1 43 ? 0.859 7.145 11.68 1 98.81 43 HIS B CA 1
ATOM 889 C C . HIS B 1 43 ? 1.397 8.547 11.414 1 98.81 43 HIS B C 1
ATOM 891 O O . HIS B 1 43 ? 1.143 9.469 12.195 1 98.81 43 HIS B O 1
ATOM 897 N N . LEU B 1 44 ? 2.07 8.758 10.336 1 98.75 44 LEU B N 1
ATOM 898 C CA . LEU B 1 44 ? 2.627 10.062 9.961 1 98.75 44 LEU B CA 1
ATOM 899 C C . LEU B 1 44 ? 1.518 11.086 9.758 1 98.75 44 LEU B C 1
ATOM 901 O O . LEU B 1 44 ? 1.65 12.242 10.18 1 98.75 44 LEU B O 1
ATOM 905 N N . LEU B 1 45 ? 0.429 10.672 9.133 1 98.88 45 LEU B N 1
ATOM 906 C CA . LEU B 1 45 ? -0.712 11.562 8.93 1 98.88 45 LEU B CA 1
ATOM 907 C C . LEU B 1 45 ? -1.292 12.016 10.266 1 98.88 45 LEU B C 1
ATOM 909 O O . LEU B 1 45 ? -1.65 13.18 10.43 1 98.88 45 LEU B O 1
ATOM 913 N N . GLN B 1 46 ? -1.338 11.055 11.148 1 98.88 46 GLN B N 1
ATOM 914 C CA . GLN B 1 46 ? -1.854 11.398 12.469 1 98.88 46 GLN B CA 1
ATOM 915 C C . GLN B 1 46 ? -0.957 12.422 13.164 1 98.88 46 GLN B C 1
ATOM 917 O O . GLN B 1 46 ? -1.448 13.352 13.805 1 98.88 46 GLN B O 1
ATOM 922 N N . LEU B 1 47 ? 0.293 12.359 13.07 1 98.75 47 LEU B N 1
ATOM 923 C CA . LEU B 1 47 ? 1.245 13.297 13.648 1 98.75 47 LEU B CA 1
ATOM 924 C C . LEU B 1 47 ? 1.108 14.68 13.008 1 98.75 47 LEU B C 1
ATOM 926 O O . LEU B 1 47 ? 1.18 15.695 13.695 1 98.75 47 LEU B O 1
ATOM 930 N N . LYS B 1 48 ? 0.861 14.672 11.75 1 98.81 48 LYS B N 1
ATOM 931 C CA . LYS B 1 48 ? 0.676 15.938 11.055 1 98.81 48 LYS B CA 1
ATOM 932 C C . LYS B 1 48 ? -0.625 16.609 11.484 1 98.81 48 LYS B C 1
ATOM 934 O O . LYS B 1 48 ? -0.672 17.844 11.648 1 98.81 48 LYS B O 1
ATOM 939 N N . ASP B 1 49 ? -1.572 15.812 11.656 1 98.81 49 ASP B N 1
ATOM 940 C CA . ASP B 1 49 ? -2.842 16.344 12.133 1 98.81 49 ASP B CA 1
ATOM 941 C C . ASP B 1 49 ? -2.688 16.969 13.523 1 98.81 49 ASP B C 1
ATOM 943 O O . ASP B 1 49 ? -3.262 18.016 13.812 1 98.81 49 ASP B O 1
ATOM 947 N N . MET B 1 50 ? -2.004 16.375 14.375 1 98.88 50 MET B N 1
ATOM 948 C CA . MET B 1 50 ? -1.721 16.922 15.695 1 98.88 50 MET B CA 1
ATOM 949 C C . MET B 1 50 ? -0.983 18.266 15.586 1 98.88 50 MET B C 1
ATOM 951 O O . MET B 1 50 ? -1.308 19.219 16.297 1 98.88 50 MET B O 1
ATOM 955 N N . ARG B 1 51 ? -0.057 18.359 14.719 1 98.81 51 ARG B N 1
ATOM 956 C CA . ARG B 1 51 ? 0.698 19.578 14.5 1 98.81 51 ARG B CA 1
ATOM 957 C C . ARG B 1 51 ? -0.21 20.703 14.008 1 98.81 51 ARG B C 1
ATOM 959 O O . ARG B 1 51 ? -0.091 21.844 14.445 1 98.81 51 ARG B O 1
ATOM 966 N N . ILE B 1 52 ? -1.055 20.359 13.109 1 98.88 52 ILE B N 1
ATOM 967 C CA . ILE B 1 52 ? -1.994 21.328 12.57 1 98.88 52 ILE B CA 1
ATOM 968 C C . ILE B 1 52 ? -2.889 21.859 13.695 1 98.88 52 ILE B C 1
ATOM 970 O O . ILE B 1 52 ? -3.08 23.062 13.828 1 98.88 52 ILE B O 1
ATOM 974 N N . ASN B 1 53 ? -3.328 20.953 14.469 1 98.75 53 ASN B N 1
ATOM 975 C CA . ASN B 1 53 ? -4.195 21.328 15.57 1 98.75 53 ASN B CA 1
ATOM 976 C C . ASN B 1 53 ? -3.469 22.219 16.578 1 98.75 53 ASN B C 1
ATOM 978 O O . ASN B 1 53 ? -4.043 23.188 17.094 1 98.75 53 ASN B O 1
ATOM 982 N N . GLU B 1 54 ? -2.303 21.922 16.891 1 98.75 54 GLU B N 1
ATOM 983 C CA . GLU B 1 54 ? -1.493 22.719 17.797 1 98.75 54 GLU B CA 1
ATOM 984 C C . GLU B 1 54 ? -1.297 24.141 17.266 1 98.75 54 GLU B C 1
ATOM 986 O O . GLU B 1 54 ? -1.457 25.109 18 1 98.75 54 GLU B O 1
ATOM 991 N N . LEU B 1 55 ? -0.999 24.219 16.031 1 98.31 55 LEU B N 1
ATOM 992 C CA . LEU B 1 55 ? -0.756 25.516 15.414 1 98.31 55 LEU B CA 1
ATOM 993 C C . LEU B 1 55 ? -2.041 26.328 15.344 1 98.31 55 LEU B C 1
ATOM 995 O O . LEU B 1 55 ? -2.023 27.547 15.57 1 98.31 55 LEU B O 1
ATOM 999 N N . GLN B 1 56 ? -3.09 25.688 15 1 98.56 56 GLN B N 1
ATOM 1000 C CA . GLN B 1 56 ? -4.391 26.359 14.969 1 98.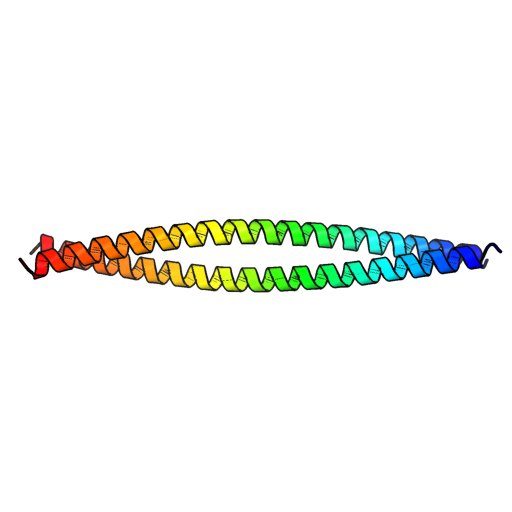56 56 GLN B CA 1
ATOM 1001 C C . GLN B 1 56 ? -4.773 26.875 16.344 1 98.56 56 GLN B C 1
ATOM 1003 O O . GLN B 1 56 ? -5.273 28 16.484 1 98.56 56 GLN B O 1
ATOM 1008 N N . SER B 1 57 ? -4.527 26.141 17.391 1 98.06 57 SER B N 1
ATOM 1009 C CA . SER B 1 57 ? -4.828 26.547 18.75 1 98.06 57 SER B CA 1
ATOM 1010 C C . SER B 1 57 ? -4.012 27.766 19.172 1 98.06 57 SER B C 1
ATOM 1012 O O . SER B 1 57 ? -4.527 28.672 19.828 1 98.06 57 SER B O 1
ATOM 1014 N N . LYS B 1 58 ? -2.818 27.781 18.812 1 97.5 58 LYS B N 1
ATOM 1015 C CA . LYS B 1 58 ? -1.952 28.922 19.109 1 97.5 58 LYS B CA 1
ATOM 1016 C C . LYS B 1 58 ? -2.459 30.188 18.438 1 97.5 58 LYS B C 1
ATOM 1018 O O . LYS B 1 58 ? -2.475 31.25 19.047 1 97.5 58 LYS B O 1
ATOM 1023 N N . LEU B 1 59 ? -2.9 30.094 17.203 1 97.19 59 LEU B N 1
ATOM 1024 C CA . LEU B 1 59 ? -3.414 31.234 16.453 1 97.19 59 LEU B CA 1
ATOM 1025 C C . LEU B 1 59 ? -4.703 31.75 17.078 1 97.19 59 LEU B C 1
ATOM 1027 O O . LEU B 1 59 ? -4.902 32.969 17.188 1 97.19 59 LEU B O 1
ATOM 1031 N N . GLU B 1 60 ? -5.461 30.797 17.438 1 96.81 60 GLU B N 1
ATOM 1032 C CA . GLU B 1 60 ? -6.727 31.188 18.062 1 96.81 60 GLU B CA 1
ATOM 1033 C C . GLU B 1 60 ? -6.496 31.891 19.391 1 96.81 60 GLU B C 1
ATOM 1035 O O . GLU B 1 60 ? -7.195 32.844 19.719 1 96.81 60 GLU B O 1
ATOM 1040 N N . HIS B 1 61 ? -5.492 31.531 20.141 1 95.81 61 HIS B N 1
ATOM 1041 C CA . HIS B 1 61 ? -5.156 32.156 21.422 1 95.81 61 HIS B CA 1
ATOM 1042 C C . HIS B 1 61 ? -4.617 33.562 21.219 1 95.81 61 HIS B C 1
ATOM 1044 O O . HIS B 1 61 ? -4.996 34.469 21.938 1 95.81 61 HIS B O 1
ATOM 1050 N N . ILE B 1 62 ? -3.875 33.75 20.172 1 93.69 62 ILE B N 1
ATOM 1051 C CA . ILE B 1 62 ? -3.299 35.062 19.906 1 93.69 62 ILE B CA 1
ATOM 1052 C C . ILE B 1 62 ? -4.391 36.031 19.422 1 93.69 62 ILE B C 1
ATOM 1054 O O . ILE B 1 62 ? -4.41 37.188 19.812 1 93.69 62 ILE B O 1
ATOM 1058 N N . SER B 1 63 ? -5.316 35.531 18.75 1 90.25 63 SER B N 1
ATOM 1059 C CA . SER B 1 63 ? -6.367 36.344 18.172 1 90.25 63 SER B CA 1
ATOM 1060 C C . SER B 1 63 ? -7.398 36.75 19.219 1 90.25 63 SER B C 1
ATOM 1062 O O . SER B 1 63 ? -8.086 37.781 19.078 1 90.25 63 SER B O 1
ATOM 1064 N N . SER B 1 64 ? -7.551 35.906 20.188 1 91.94 64 SER B N 1
ATOM 1065 C CA . SER B 1 64 ? -8.516 36.188 21.234 1 91.94 64 SER B CA 1
ATOM 1066 C C . SER B 1 64 ? -7.906 37.094 22.328 1 91.94 64 SER B C 1
ATOM 1068 O O . SER B 1 64 ? -8.625 37.625 23.156 1 91.94 64 SER B O 1
ATOM 1070 N N . ALA B 1 65 ? -6.578 37.219 22.422 1 78.06 65 ALA B N 1
ATOM 1071 C CA . ALA B 1 65 ? -5.879 38.094 23.359 1 78.06 65 ALA B CA 1
ATOM 1072 C C . ALA B 1 65 ? -5.711 39.5 22.766 1 78.06 65 ALA B C 1
ATOM 1074 O O . ALA B 1 65 ? -5.707 39.656 21.547 1 78.06 65 ALA B O 1
#